Protein AF-A0A843YYH6-F1 (afdb_monomer_lite)

InterPro domains:
  IPR007695 DNA mismatch repair protein MutS-like, N-terminal [PF01624] (1-72)
  IPR016151 DNA mismatch repair protein MutS, N-terminal [G3DSA:3.40.1170.10] (1-74)
  IPR016151 DNA mismatch repair protein MutS, N-terminal [SSF55271] (1-68)

Sequence (78 aa):
LDITLTARGSSNGHPIRMAGIPFHAAEQYLAKLVKLGESVAICEQIGDPAATKGPVERKVVRVVTPGTLTDAALLSDK

Structure (mmCIF, N/CA/C/O backbone):
data_AF-A0A843YYH6-F1
#
_entry.id   AF-A0A843YYH6-F1
#
loop_
_atom_site.group_PDB
_atom_site.id
_atom_site.type_symbol
_atom_site.label_atom_id
_atom_site.label_alt_id
_atom_site.label_comp_id
_atom_site.label_asym_id
_atom_site.label_entity_id
_atom_site.label_seq_id
_atom_site.pdbx_PDB_ins_code
_atom_site.Cartn_x
_atom_site.Cartn_y
_atom_site.Cartn_z
_atom_site.occupancy
_atom_site.B_iso_or_equiv
_atom_site.auth_seq_id
_atom_site.auth_comp_id
_atom_site.auth_asym_id
_atom_site.auth_atom_id
_atom_site.pdbx_PDB_model_num
ATOM 1 N N . LEU A 1 1 ? -3.603 -9.901 8.825 1.00 88.25 1 LEU A N 1
ATOM 2 C CA . LEU A 1 1 ? -4.256 -9.859 7.493 1.00 88.25 1 LEU A CA 1
ATOM 3 C C . LEU A 1 1 ? -4.644 -11.232 6.961 1.00 88.25 1 LEU A C 1
ATOM 5 O O . LEU A 1 1 ? -5.468 -11.260 6.058 1.00 88.25 1 LEU A O 1
ATOM 9 N N . ASP A 1 2 ? -4.086 -12.314 7.520 1.00 92.75 2 ASP A N 1
ATOM 10 C CA . ASP A 1 2 ? -4.361 -13.692 7.093 1.00 92.75 2 ASP A CA 1
ATOM 11 C C . ASP A 1 2 ? -4.141 -13.897 5.586 1.00 92.75 2 ASP A C 1
ATOM 13 O O . ASP A 1 2 ? -5.018 -14.300 4.831 1.00 92.75 2 ASP A O 1
ATOM 17 N N . ILE A 1 3 ? -2.951 -13.496 5.136 1.00 95.81 3 ILE A N 1
ATOM 18 C CA . ILE A 1 3 ? -2.502 -13.621 3.750 1.00 95.81 3 ILE A CA 1
ATOM 19 C C . ILE A 1 3 ? -1.235 -14.467 3.717 1.00 95.81 3 ILE A C 1
ATOM 21 O O . ILE A 1 3 ? -0.448 -14.464 4.667 1.00 95.81 3 ILE A O 1
ATOM 25 N N . THR A 1 4 ? -1.031 -15.179 2.614 1.00 96.94 4 THR A N 1
ATOM 26 C CA . THR A 1 4 ? 0.099 -16.092 2.449 1.00 96.94 4 THR A CA 1
ATOM 27 C C . THR A 1 4 ? 1.435 -15.354 2.520 1.00 96.94 4 THR A C 1
ATOM 29 O O . THR A 1 4 ? 1.680 -14.399 1.781 1.00 96.94 4 THR A O 1
ATOM 32 N N . LEU A 1 5 ? 2.328 -15.841 3.383 1.00 96.94 5 LEU A N 1
ATOM 33 C CA . LEU A 1 5 ? 3.723 -15.421 3.412 1.00 96.94 5 LEU A CA 1
ATOM 34 C C . LEU A 1 5 ? 4.501 -16.143 2.307 1.00 96.94 5 LEU A C 1
ATOM 36 O O . LEU A 1 5 ? 4.509 -17.369 2.240 1.00 96.94 5 LEU A O 1
ATOM 40 N N . THR A 1 6 ? 5.181 -15.376 1.463 1.00 96.19 6 THR A N 1
ATOM 41 C CA . THR A 1 6 ? 5.993 -15.875 0.346 1.00 96.19 6 THR A CA 1
ATOM 42 C C . THR A 1 6 ? 7.388 -15.247 0.382 1.00 96.19 6 THR A C 1
ATOM 44 O O . THR A 1 6 ? 7.739 -14.536 1.329 1.00 96.19 6 THR A O 1
ATOM 47 N N . ALA A 1 7 ? 8.211 -15.509 -0.633 1.00 95.88 7 ALA A N 1
ATOM 48 C CA . ALA A 1 7 ? 9.509 -14.867 -0.787 1.00 95.88 7 ALA A CA 1
ATOM 49 C C . ALA A 1 7 ? 9.772 -14.492 -2.251 1.00 95.88 7 ALA A C 1
ATOM 51 O O . ALA A 1 7 ? 9.322 -15.186 -3.163 1.00 95.88 7 ALA A O 1
ATOM 52 N N . ARG A 1 8 ? 10.525 -13.408 -2.478 1.00 93.31 8 ARG A N 1
ATOM 53 C CA . ARG A 1 8 ? 10.955 -12.968 -3.814 1.00 93.31 8 ARG A CA 1
ATOM 54 C C . ARG A 1 8 ? 12.464 -12.757 -3.858 1.00 93.31 8 ARG A C 1
ATOM 56 O O . ARG A 1 8 ? 12.959 -11.734 -3.400 1.00 93.31 8 ARG A O 1
ATOM 63 N N . GLY A 1 9 ? 13.177 -13.688 -4.488 1.00 92.81 9 GLY A N 1
ATOM 64 C CA . GLY A 1 9 ? 14.630 -13.603 -4.651 1.00 92.81 9 GLY A CA 1
ATOM 65 C C . GLY A 1 9 ? 15.388 -13.590 -3.320 1.00 92.81 9 GLY A C 1
ATOM 66 O O . GLY A 1 9 ? 14.844 -13.926 -2.265 1.00 92.81 9 GLY A O 1
ATOM 67 N N . SER A 1 10 ? 16.657 -13.193 -3.381 1.00 93.12 10 SER A N 1
ATOM 68 C CA . SER A 1 10 ? 17.545 -13.100 -2.222 1.00 93.12 10 SER A CA 1
ATOM 69 C C . SER A 1 10 ? 18.340 -11.800 -2.238 1.00 93.12 10 SER A C 1
ATOM 71 O O . SER A 1 10 ? 18.807 -11.379 -3.294 1.00 93.12 10 SER A O 1
ATOM 73 N N . SER A 1 11 ? 18.548 -11.209 -1.066 1.00 91.31 11 SER A N 1
ATOM 74 C CA . SER A 1 11 ? 19.460 -10.087 -0.845 1.00 91.31 11 SER A CA 1
ATOM 75 C C . SER A 1 11 ? 20.519 -10.516 0.165 1.00 91.31 11 SER A C 1
ATOM 77 O O . SER A 1 11 ? 20.175 -11.054 1.216 1.00 91.31 11 SER A O 1
ATOM 79 N N . ASN A 1 12 ? 21.802 -10.340 -0.169 1.00 92.06 12 ASN A N 1
ATOM 80 C CA . ASN A 1 12 ? 22.939 -10.782 0.653 1.00 92.06 12 ASN A CA 1
ATOM 81 C C . ASN A 1 12 ? 22.830 -12.249 1.120 1.00 92.06 12 ASN A C 1
ATOM 83 O O . ASN A 1 12 ? 23.103 -12.567 2.272 1.00 92.06 12 ASN A O 1
ATOM 87 N N . GLY A 1 13 ? 22.371 -13.143 0.237 1.00 91.94 13 GLY A N 1
ATOM 88 C CA . GLY A 1 13 ? 22.200 -14.571 0.538 1.00 91.94 13 GLY A CA 1
ATOM 89 C C . GLY A 1 13 ? 20.942 -14.930 1.342 1.00 91.94 13 GLY A C 1
ATOM 90 O O . GLY A 1 13 ? 20.658 -16.112 1.512 1.00 91.94 13 GLY A O 1
ATOM 91 N N . HIS A 1 14 ? 20.146 -13.950 1.784 1.00 93.94 14 HIS A N 1
ATOM 92 C CA . HIS A 1 14 ? 18.913 -14.187 2.537 1.00 93.94 14 HIS A CA 1
ATOM 93 C C . HIS A 1 14 ? 17.657 -13.963 1.681 1.00 93.94 14 HIS A C 1
ATOM 95 O O . HIS A 1 14 ? 17.594 -12.979 0.939 1.00 93.94 14 HIS A O 1
ATOM 101 N N . PRO A 1 15 ? 16.631 -14.830 1.778 1.00 93.75 15 PRO A N 1
ATOM 102 C CA . PRO A 1 15 ? 15.389 -14.663 1.030 1.00 93.75 15 PRO A CA 1
ATOM 103 C C . PRO A 1 15 ? 14.603 -13.439 1.514 1.00 93.75 15 PRO A C 1
ATOM 105 O O . PRO A 1 15 ? 14.425 -13.232 2.717 1.00 93.75 15 PRO A O 1
ATOM 108 N N . ILE A 1 16 ? 14.080 -12.647 0.576 1.00 96.88 16 ILE A N 1
ATOM 109 C CA . ILE A 1 16 ? 13.262 -11.472 0.901 1.00 96.88 16 ILE A CA 1
ATOM 110 C C . ILE A 1 16 ? 11.822 -11.935 1.121 1.00 96.88 16 ILE A C 1
ATOM 112 O O . ILE A 1 16 ? 11.128 -12.288 0.165 1.00 96.88 16 ILE A O 1
ATOM 116 N N . ARG A 1 17 ? 11.374 -11.944 2.381 1.00 96.06 17 ARG A N 1
ATOM 117 C CA . ARG A 1 17 ? 9.988 -12.271 2.750 1.00 96.06 17 ARG A CA 1
ATOM 118 C C . ARG A 1 17 ? 9.027 -11.237 2.167 1.00 96.06 17 ARG A C 1
ATOM 120 O O . ARG A 1 17 ? 9.269 -10.039 2.272 1.00 96.06 17 ARG A O 1
ATOM 127 N N . MET A 1 18 ? 7.938 -11.707 1.573 1.00 97.44 18 MET A N 1
ATOM 128 C CA . MET A 1 18 ? 6.982 -10.871 0.856 1.00 97.44 18 MET A CA 1
ATOM 129 C C . MET A 1 18 ? 5.554 -11.363 1.084 1.00 97.44 18 MET A C 1
ATOM 131 O O . MET A 1 18 ? 5.281 -12.563 1.090 1.00 97.44 18 MET A O 1
ATOM 135 N N . ALA A 1 19 ? 4.636 -10.418 1.227 1.00 97.50 19 ALA A N 1
ATOM 136 C CA . ALA A 1 19 ? 3.201 -10.637 1.158 1.00 97.50 19 ALA A CA 1
ATOM 137 C C . ALA A 1 19 ? 2.582 -9.472 0.375 1.00 97.50 19 ALA A C 1
ATOM 139 O O . ALA A 1 19 ? 3.192 -8.407 0.259 1.00 97.50 19 ALA A O 1
ATOM 140 N N . GLY A 1 20 ? 1.392 -9.670 -0.182 1.00 96.56 20 GLY A N 1
ATOM 141 C CA . GLY A 1 20 ? 0.728 -8.650 -0.982 1.00 96.56 20 GLY A CA 1
ATOM 142 C C . GLY A 1 20 ? -0.757 -8.927 -1.14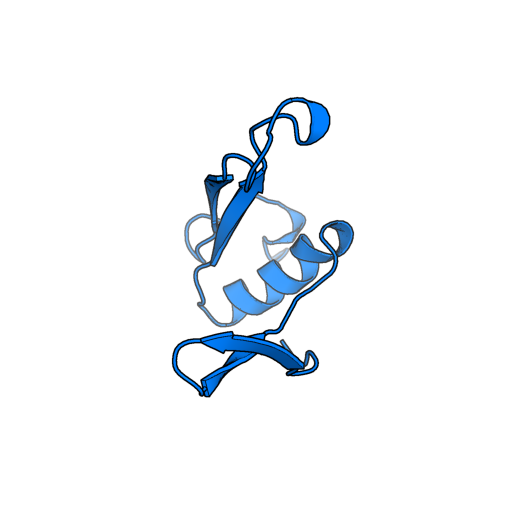5 1.00 96.56 20 GLY A C 1
ATOM 143 O O . GLY A 1 20 ? -1.232 -10.027 -0.866 1.00 96.56 20 GLY A O 1
ATOM 144 N N . ILE A 1 21 ? -1.473 -7.903 -1.593 1.00 96.06 21 ILE A N 1
ATOM 145 C CA . ILE A 1 21 ? -2.902 -7.943 -1.893 1.00 96.06 21 ILE A CA 1
ATOM 146 C C . ILE A 1 21 ? -3.140 -7.296 -3.265 1.00 96.06 21 ILE A C 1
ATOM 148 O O . ILE A 1 21 ? -2.359 -6.427 -3.663 1.00 96.06 21 ILE A O 1
ATOM 152 N N . PRO A 1 22 ? -4.197 -7.679 -3.998 1.00 96.31 22 PRO A N 1
ATOM 153 C CA . PRO A 1 22 ? -4.591 -6.980 -5.217 1.00 96.31 22 PRO A CA 1
ATOM 154 C C . PRO A 1 22 ? -5.011 -5.532 -4.924 1.00 96.31 22 PRO A C 1
ATOM 156 O O . PRO A 1 22 ? -5.719 -5.284 -3.946 1.00 96.31 22 PRO A O 1
ATOM 159 N N . PHE A 1 23 ? -4.630 -4.583 -5.786 1.00 93.69 23 PHE A N 1
ATOM 160 C CA . PHE A 1 23 ? -4.879 -3.148 -5.563 1.00 93.69 23 PHE A CA 1
ATOM 161 C C . PHE A 1 23 ? -6.372 -2.823 -5.386 1.00 93.69 23 PHE A C 1
ATOM 163 O O . PHE A 1 23 ? -6.745 -2.059 -4.504 1.00 93.69 23 PHE A O 1
ATOM 170 N N . HIS A 1 24 ? -7.243 -3.470 -6.163 1.00 92.81 24 HIS A N 1
ATOM 171 C CA . HIS A 1 24 ? -8.692 -3.263 -6.106 1.00 92.81 24 HIS A CA 1
ATOM 172 C C . HIS A 1 24 ? -9.332 -3.772 -4.803 1.00 92.81 24 HIS A C 1
ATOM 174 O O . HIS A 1 24 ? -10.470 -3.431 -4.508 1.00 92.81 24 HIS A O 1
ATOM 180 N N . ALA A 1 25 ? -8.632 -4.608 -4.028 1.00 92.31 25 ALA A N 1
ATOM 181 C CA . ALA A 1 25 ? -9.092 -5.093 -2.728 1.00 92.31 25 ALA A CA 1
ATOM 182 C C . ALA A 1 25 ? -8.479 -4.304 -1.556 1.00 92.31 25 ALA A C 1
ATOM 184 O O . ALA A 1 25 ? -8.782 -4.602 -0.400 1.00 92.31 25 ALA A O 1
ATOM 185 N N . ALA A 1 26 ? -7.614 -3.317 -1.827 1.00 92.19 26 ALA A N 1
ATOM 186 C CA . ALA A 1 26 ? -6.805 -2.645 -0.812 1.00 92.19 26 ALA A CA 1
ATOM 187 C C . ALA A 1 26 ? -7.636 -2.048 0.328 1.00 92.19 26 ALA A C 1
ATOM 189 O O . ALA A 1 26 ? -7.277 -2.198 1.493 1.00 92.19 26 ALA A O 1
ATOM 190 N N . GLU A 1 27 ? -8.775 -1.442 0.00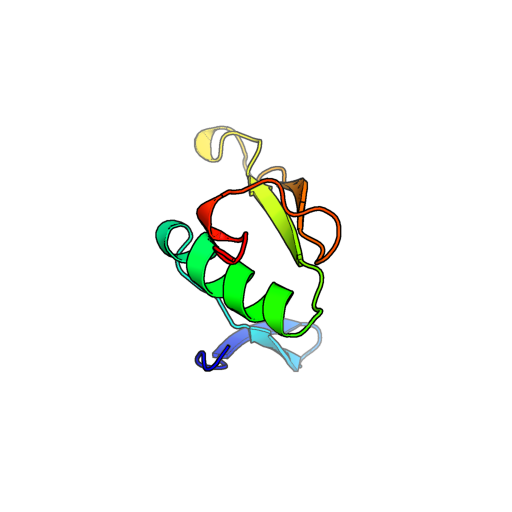7 1.00 89.06 27 GLU A N 1
ATOM 191 C CA . GLU A 1 27 ? -9.647 -0.768 0.969 1.00 89.06 27 GLU A CA 1
ATOM 192 C C . GLU A 1 27 ? -10.117 -1.689 2.107 1.00 89.06 27 GLU A C 1
ATOM 194 O O . GLU A 1 27 ? -10.018 -1.335 3.283 1.00 89.06 27 GLU A O 1
ATOM 199 N N . GLN A 1 28 ? -10.509 -2.926 1.790 1.00 90.38 28 GLN A N 1
ATOM 200 C CA . GLN A 1 28 ? -10.948 -3.900 2.795 1.00 90.38 28 GLN A CA 1
ATOM 201 C C . GLN A 1 28 ? -9.819 -4.304 3.754 1.00 90.38 28 GLN A C 1
ATOM 203 O O . GLN A 1 28 ? -10.052 -4.532 4.944 1.00 90.38 28 GLN A O 1
ATOM 208 N N . TYR A 1 29 ? -8.586 -4.414 3.256 1.00 93.06 29 TYR A N 1
ATOM 209 C CA . TYR A 1 29 ? -7.431 -4.752 4.088 1.00 93.06 29 TYR A CA 1
ATOM 210 C C . TYR A 1 29 ? -6.948 -3.554 4.907 1.00 93.06 29 TYR A C 1
ATOM 212 O O . TYR A 1 29 ? -6.572 -3.735 6.066 1.00 93.06 29 TYR A O 1
ATOM 220 N N . LEU A 1 30 ? -7.018 -2.343 4.349 1.00 91.00 30 LEU A N 1
ATOM 221 C CA . LEU A 1 30 ? -6.749 -1.106 5.078 1.00 91.00 30 LEU A CA 1
ATOM 222 C C . LEU A 1 30 ? -7.712 -0.958 6.260 1.00 91.00 30 LEU A C 1
ATOM 224 O O . LEU A 1 30 ? -7.253 -0.722 7.373 1.00 91.00 30 LEU A O 1
ATOM 228 N N . ALA A 1 31 ? -9.009 -1.221 6.066 1.00 88.81 31 ALA A N 1
ATOM 229 C CA . ALA A 1 31 ? -9.993 -1.224 7.151 1.00 88.81 31 ALA A CA 1
ATOM 230 C C . ALA A 1 31 ? -9.605 -2.169 8.297 1.00 88.81 31 ALA A C 1
ATOM 232 O O . ALA A 1 31 ? -9.708 -1.813 9.470 1.00 88.81 31 ALA A O 1
ATOM 233 N N . LYS A 1 32 ? -9.132 -3.379 7.969 1.00 90.69 32 LYS A N 1
ATOM 234 C CA . LYS A 1 32 ? -8.677 -4.356 8.970 1.00 90.69 32 LYS A CA 1
ATOM 235 C C . LYS A 1 32 ? -7.446 -3.859 9.731 1.00 90.69 32 LYS A C 1
ATOM 237 O O . LYS A 1 32 ? -7.413 -3.995 10.946 1.00 90.69 32 LYS A O 1
ATOM 242 N N . LEU A 1 33 ? -6.454 -3.297 9.039 1.00 91.88 33 LEU A N 1
ATOM 243 C CA . LEU A 1 33 ? -5.224 -2.781 9.662 1.00 91.88 33 LEU A CA 1
ATOM 244 C C . LEU A 1 33 ? -5.510 -1.603 10.589 1.00 91.88 33 LEU A C 1
ATOM 246 O O . LEU A 1 33 ? -5.073 -1.586 11.733 1.00 91.88 33 LEU A O 1
ATOM 250 N N . VAL A 1 34 ? -6.324 -0.668 10.123 1.00 89.81 34 VAL A N 1
ATOM 251 C CA . VAL A 1 34 ? -6.722 0.509 10.890 1.00 89.81 34 VAL A CA 1
ATOM 252 C C . VAL A 1 34 ? -7.496 0.124 12.151 1.00 89.81 34 VAL A C 1
ATOM 254 O O . VAL A 1 34 ? -7.233 0.673 13.217 1.00 89.81 34 VAL A O 1
ATOM 257 N N . LYS A 1 35 ? -8.401 -0.864 12.069 1.00 87.56 35 LYS A N 1
ATOM 258 C CA . LYS A 1 35 ? -9.101 -1.419 13.244 1.00 87.56 35 LYS A CA 1
ATOM 259 C C . LYS A 1 35 ? -8.153 -2.060 14.261 1.00 87.56 35 LYS A C 1
ATOM 261 O O . LYS A 1 35 ? -8.483 -2.108 15.439 1.00 87.56 35 LYS A O 1
ATOM 266 N N . LEU A 1 36 ? -6.991 -2.539 13.817 1.00 91.31 36 LEU A N 1
ATOM 267 C CA . LEU A 1 36 ? -5.925 -3.044 14.688 1.00 91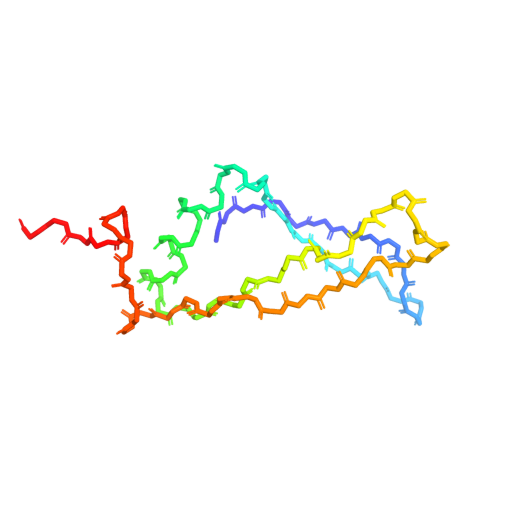.31 36 LEU A CA 1
ATOM 268 C C . LEU A 1 36 ? -5.029 -1.922 15.245 1.00 91.31 36 LEU A C 1
ATOM 270 O O . LEU A 1 36 ? -4.109 -2.210 16.001 1.00 91.31 36 LEU A O 1
ATOM 274 N N . GLY A 1 37 ? -5.293 -0.659 14.899 1.00 91.06 37 GLY A N 1
ATOM 275 C CA . GLY A 1 37 ? -4.489 0.493 15.306 1.00 91.06 37 GLY A CA 1
ATOM 276 C C . GLY A 1 37 ? -3.256 0.737 14.432 1.00 91.06 37 GLY A C 1
ATOM 277 O O . GLY A 1 37 ? -2.466 1.629 14.732 1.00 91.06 37 GLY A O 1
ATOM 278 N N . GLU A 1 38 ? -3.090 -0.016 13.343 1.00 94.50 38 GLU A N 1
ATOM 279 C CA . GLU A 1 38 ? -1.917 0.076 12.476 1.00 94.50 38 GLU A CA 1
ATOM 280 C C . GLU A 1 38 ? -2.055 1.223 11.471 1.00 94.50 38 GLU A C 1
ATOM 282 O O . GLU A 1 38 ? -3.087 1.389 10.814 1.00 94.50 38 GLU A O 1
ATOM 287 N N . SER 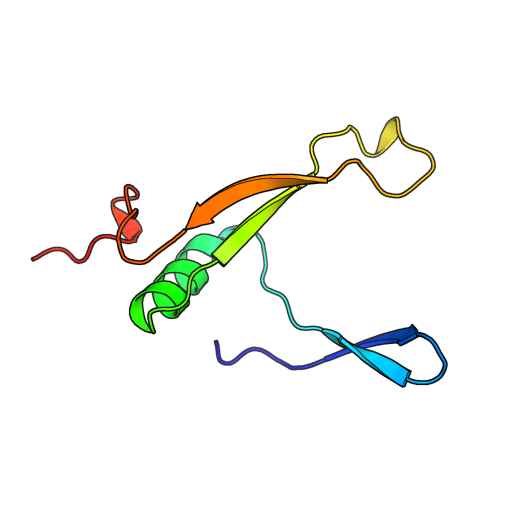A 1 39 ? -0.984 2.003 11.317 1.00 93.75 39 SER A N 1
ATOM 288 C CA . SER A 1 39 ? -0.896 3.056 10.299 1.00 93.75 39 SER A CA 1
ATOM 289 C C . SER A 1 39 ? -0.236 2.525 9.029 1.00 93.75 39 SER A C 1
ATOM 291 O O . SER A 1 39 ? 0.759 1.805 9.090 1.00 93.75 39 SER A O 1
ATOM 293 N N . VAL A 1 40 ? -0.764 2.897 7.862 1.00 94.44 40 VAL A N 1
ATOM 294 C CA . VAL A 1 40 ? -0.330 2.359 6.565 1.00 94.44 40 VAL A CA 1
ATOM 295 C C . VAL A 1 40 ? 0.021 3.489 5.605 1.00 94.44 40 VAL A C 1
ATOM 297 O O . VAL A 1 40 ? -0.809 4.345 5.306 1.00 94.44 40 VAL A O 1
ATOM 300 N N . ALA A 1 41 ? 1.245 3.473 5.077 1.00 95.88 41 ALA A N 1
ATOM 301 C CA . ALA A 1 41 ? 1.663 4.360 3.994 1.00 95.88 41 ALA A CA 1
ATOM 302 C C . ALA A 1 41 ? 1.352 3.720 2.632 1.00 95.88 41 ALA A C 1
ATOM 304 O O . ALA A 1 41 ? 1.776 2.598 2.355 1.00 95.88 41 ALA A O 1
ATOM 305 N N . ILE A 1 42 ? 0.635 4.444 1.775 1.00 95.00 42 ILE A N 1
ATOM 306 C CA . ILE A 1 42 ? 0.287 4.015 0.419 1.00 95.00 42 ILE A CA 1
ATOM 307 C C . ILE A 1 42 ? 1.268 4.651 -0.557 1.00 95.00 42 ILE A C 1
ATOM 309 O O . ILE A 1 42 ? 1.362 5.878 -0.649 1.00 95.00 42 ILE A O 1
ATOM 313 N N . CYS A 1 43 ? 2.001 3.800 -1.269 1.00 97.06 43 CYS A N 1
ATOM 314 C CA . CYS A 1 43 ? 3.011 4.191 -2.239 1.00 97.06 43 CYS A CA 1
ATOM 315 C C . CYS A 1 43 ? 2.572 3.768 -3.642 1.00 97.06 43 CYS A C 1
ATOM 317 O O . CYS A 1 43 ? 2.404 2.576 -3.892 1.00 97.06 43 CYS A O 1
ATOM 319 N N . GLU A 1 44 ? 2.413 4.737 -4.540 1.00 96.25 44 GLU A N 1
ATOM 320 C CA . GLU A 1 44 ? 1.916 4.526 -5.904 1.00 96.25 44 GLU A CA 1
ATOM 321 C C . GLU A 1 44 ? 3.008 4.769 -6.946 1.00 96.25 44 GLU A C 1
ATOM 323 O O . GLU A 1 44 ? 3.999 5.463 -6.691 1.00 96.25 44 GLU A O 1
ATOM 328 N N . GLN A 1 45 ? 2.823 4.196 -8.135 1.00 95.56 45 GLN A N 1
ATOM 329 C CA . GLN A 1 45 ? 3.652 4.487 -9.305 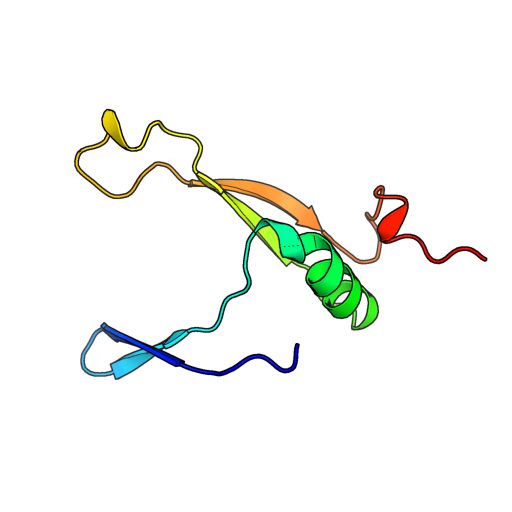1.00 95.56 45 GLN A CA 1
ATOM 330 C C . GLN A 1 45 ? 3.194 5.807 -9.933 1.00 95.56 45 GLN A C 1
ATOM 332 O O . GLN A 1 45 ? 2.045 5.927 -10.342 1.00 95.56 45 GLN A O 1
ATOM 337 N N . ILE A 1 46 ? 4.088 6.795 -9.995 1.00 93.56 46 ILE A N 1
ATOM 338 C CA . ILE A 1 46 ? 3.769 8.144 -10.498 1.00 93.56 46 ILE A CA 1
ATOM 339 C C . ILE A 1 46 ? 4.211 8.323 -11.953 1.00 93.56 46 ILE A C 1
ATOM 341 O O . ILE A 1 46 ? 3.572 9.044 -12.714 1.00 93.56 46 ILE A O 1
ATOM 345 N N . GLY A 1 47 ? 5.315 7.682 -12.338 1.00 87.44 47 GLY A N 1
ATOM 346 C CA . GLY A 1 47 ? 5.852 7.758 -13.695 1.00 87.44 47 GLY A CA 1
ATOM 347 C C . GLY A 1 47 ? 5.186 6.781 -14.665 1.00 87.44 47 GLY A C 1
ATOM 348 O O . GLY A 1 47 ? 4.602 5.779 -14.255 1.00 87.44 47 GLY A O 1
ATOM 349 N N . ASP A 1 48 ? 5.346 7.041 -15.962 1.00 89.75 48 ASP A N 1
ATOM 350 C CA . ASP A 1 48 ? 4.953 6.109 -17.020 1.00 89.75 48 ASP A CA 1
ATOM 351 C C . ASP A 1 48 ? 5.945 4.925 -17.091 1.00 89.75 48 ASP A C 1
ATOM 353 O O . ASP A 1 48 ? 7.148 5.136 -17.328 1.00 89.75 48 ASP A O 1
ATOM 357 N N . PRO A 1 49 ? 5.480 3.671 -16.909 1.00 87.06 49 PRO A N 1
ATOM 358 C CA . PRO A 1 49 ? 6.314 2.485 -17.069 1.00 87.06 49 PRO A CA 1
ATOM 359 C C . PRO A 1 49 ? 6.931 2.350 -18.463 1.00 87.06 49 PRO A C 1
ATOM 361 O O . PRO A 1 49 ? 8.045 1.845 -18.574 1.00 87.06 49 PRO A O 1
ATOM 364 N N . ALA A 1 50 ? 6.244 2.804 -19.516 1.00 88.56 50 ALA A N 1
ATOM 365 C CA . ALA A 1 50 ? 6.725 2.690 -20.891 1.00 88.56 50 ALA A CA 1
ATOM 366 C C . ALA A 1 50 ? 7.887 3.652 -21.183 1.00 88.56 50 ALA A C 1
ATOM 368 O O . ALA A 1 50 ? 8.775 3.339 -21.976 1.00 88.56 50 ALA A O 1
ATOM 369 N N . ALA A 1 51 ? 7.912 4.802 -20.507 1.00 84.56 51 ALA A N 1
ATOM 370 C CA . ALA A 1 51 ? 8.953 5.813 -20.665 1.00 84.56 51 ALA A CA 1
ATOM 371 C C . ALA A 1 51 ? 10.199 5.559 -19.793 1.00 84.56 51 ALA A C 1
ATOM 373 O O . ALA A 1 51 ? 11.216 6.237 -19.959 1.00 84.56 51 ALA A O 1
ATOM 374 N N . THR A 1 52 ? 10.155 4.592 -18.867 1.00 85.81 52 THR A N 1
ATOM 375 C CA . THR A 1 52 ? 11.202 4.400 -17.852 1.00 85.81 52 THR A CA 1
ATOM 376 C C . THR A 1 52 ? 12.002 3.115 -18.088 1.00 85.81 52 THR A C 1
ATOM 378 O O . THR A 1 52 ? 11.473 2.014 -18.007 1.00 85.81 52 THR A O 1
ATOM 381 N N . LYS A 1 53 ? 13.323 3.230 -18.308 1.00 81.81 53 LYS A N 1
ATOM 382 C CA . LYS A 1 53 ? 14.228 2.068 -18.495 1.00 81.81 53 LYS A CA 1
ATOM 383 C C . LYS A 1 53 ? 14.510 1.253 -17.218 1.00 81.81 53 LYS A C 1
ATOM 385 O O . LYS A 1 53 ? 15.087 0.174 -17.308 1.00 81.81 53 LYS A O 1
ATOM 390 N N . GLY A 1 54 ? 14.154 1.762 -16.039 1.00 89.94 54 GLY A N 1
ATOM 391 C CA . GLY A 1 54 ? 14.407 1.138 -14.735 1.00 89.94 54 GLY A CA 1
ATOM 392 C C . GLY A 1 54 ? 13.155 1.089 -13.852 1.00 89.94 54 GLY A C 1
ATOM 393 O O . GLY A 1 54 ? 12.040 1.225 -14.354 1.00 89.94 54 GLY A O 1
ATOM 394 N N . PRO A 1 55 ? 13.303 0.899 -12.527 1.00 90.00 55 PRO A N 1
ATOM 395 C CA . PRO A 1 55 ? 12.179 1.018 -11.609 1.00 90.00 55 PRO A CA 1
ATOM 396 C C . PRO A 1 55 ? 11.484 2.373 -11.773 1.00 90.00 55 PRO A C 1
ATOM 398 O O . PRO A 1 55 ? 12.118 3.418 -11.662 1.00 90.00 55 PRO A O 1
ATOM 401 N N . VAL A 1 56 ? 10.176 2.330 -12.016 1.00 94.94 56 VAL A N 1
ATOM 402 C CA . VAL A 1 56 ? 9.330 3.526 -12.119 1.00 94.94 56 VAL A CA 1
ATOM 403 C C . VAL A 1 56 ? 9.396 4.344 -10.828 1.00 94.94 56 VAL A C 1
ATOM 405 O O . VAL A 1 56 ? 9.501 3.770 -9.736 1.00 94.94 56 VAL A O 1
ATOM 408 N N . GLU A 1 57 ? 9.303 5.670 -10.963 1.00 93.88 57 GLU A N 1
ATOM 409 C CA . GLU A 1 57 ? 9.185 6.596 -9.836 1.00 93.88 57 GLU A CA 1
ATOM 410 C C . GLU A 1 57 ? 7.986 6.220 -8.956 1.00 93.88 57 GLU A C 1
ATOM 412 O O . GLU A 1 57 ? 6.868 6.019 -9.442 1.00 93.88 57 GLU A O 1
ATOM 417 N N . ARG A 1 58 ? 8.231 6.127 -7.646 1.00 96.31 58 ARG A N 1
ATOM 418 C CA . ARG A 1 58 ? 7.225 5.787 -6.641 1.00 96.31 58 ARG A CA 1
ATOM 419 C C . ARG A 1 58 ? 7.203 6.833 -5.540 1.00 96.31 58 ARG A C 1
ATOM 421 O O . ARG A 1 58 ? 8.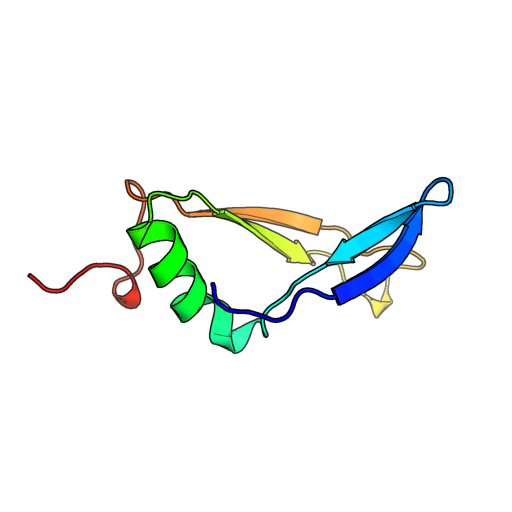265 7.227 -5.058 1.00 96.31 58 ARG A O 1
ATOM 428 N N . LYS A 1 59 ? 6.008 7.260 -5.131 1.00 96.94 59 LYS A N 1
ATOM 429 C CA . LYS A 1 59 ? 5.820 8.236 -4.048 1.00 96.94 59 LYS A CA 1
ATOM 430 C C . LYS A 1 59 ? 4.757 7.770 -3.072 1.00 96.94 59 LYS A C 1
ATOM 432 O O . LYS A 1 59 ? 3.758 7.178 -3.471 1.00 96.94 59 LYS A O 1
ATOM 437 N N . VAL A 1 60 ? 4.965 8.095 -1.797 1.00 96.31 60 VAL A N 1
ATOM 438 C CA . VAL A 1 60 ? 3.916 7.983 -0.783 1.00 96.31 60 VAL A CA 1
ATOM 439 C C . VAL A 1 60 ? 2.898 9.084 -1.051 1.00 96.31 60 VAL A C 1
ATOM 441 O O . VAL A 1 60 ? 3.224 10.263 -0.943 1.00 96.31 60 VAL A O 1
ATOM 444 N N . VAL A 1 61 ? 1.686 8.695 -1.432 1.00 95.19 61 VAL A N 1
ATOM 445 C CA . VAL A 1 61 ? 0.609 9.632 -1.794 1.00 95.19 61 VAL A CA 1
ATOM 446 C C . VAL A 1 61 ? -0.383 9.840 -0.658 1.00 95.19 61 VAL A C 1
ATOM 448 O O . VAL A 1 61 ? -1.050 10.869 -0.597 1.00 95.19 61 VAL A O 1
ATOM 451 N N . ARG A 1 62 ? -0.488 8.869 0.256 1.00 91.81 62 ARG A N 1
ATOM 452 C CA . ARG A 1 62 ? -1.421 8.905 1.383 1.00 91.81 62 ARG A CA 1
ATOM 453 C C . ARG A 1 62 ? -0.872 8.103 2.554 1.00 91.81 62 ARG A C 1
ATOM 455 O O . ARG A 1 62 ? -0.313 7.027 2.361 1.00 91.81 62 ARG A O 1
ATOM 462 N N . VAL A 1 63 ? -1.084 8.603 3.767 1.00 92.44 63 VAL A N 1
ATOM 463 C CA . VAL A 1 63 ? -0.860 7.849 5.005 1.00 92.44 63 VAL A CA 1
ATOM 464 C C . VAL A 1 63 ? -2.206 7.686 5.696 1.00 92.44 63 VAL A C 1
ATOM 466 O O . VAL A 1 63 ? -2.868 8.666 6.027 1.00 92.44 63 VAL A O 1
ATOM 469 N N . VAL A 1 64 ? -2.626 6.438 5.864 1.00 90.50 64 VAL A N 1
ATOM 470 C CA . VAL A 1 64 ? -3.876 6.073 6.527 1.00 90.50 64 VAL A CA 1
ATOM 471 C C . VAL A 1 64 ? -3.552 5.767 7.980 1.00 90.50 64 VAL A C 1
ATOM 473 O O . VAL A 1 64 ? -2.797 4.839 8.261 1.00 90.50 64 VAL A O 1
ATOM 476 N N . THR A 1 65 ? -4.104 6.552 8.899 1.00 90.75 65 THR A N 1
ATOM 477 C CA . THR A 1 65 ? -3.958 6.343 10.345 1.00 90.75 65 THR A CA 1
ATOM 478 C C . THR A 1 65 ? -5.344 6.237 10.983 1.00 90.75 65 THR A C 1
ATOM 480 O O . THR A 1 65 ? -6.297 6.787 10.421 1.00 90.75 65 THR A O 1
ATOM 483 N N . PRO A 1 66 ? -5.489 5.599 12.161 1.00 85.00 66 PRO A N 1
ATOM 484 C CA . PRO A 1 66 ? -6.776 5.516 12.857 1.00 85.00 66 PRO A CA 1
ATOM 485 C C . PRO A 1 66 ? -7.456 6.869 13.107 1.00 85.00 66 PRO A C 1
ATOM 487 O O . PRO A 1 66 ? -8.680 6.944 13.113 1.00 85.00 66 PRO A O 1
ATOM 490 N N . GLY A 1 67 ? -6.678 7.943 13.284 1.00 83.00 67 GLY A N 1
ATOM 491 C CA . GLY A 1 67 ? -7.191 9.289 13.555 1.00 83.00 67 GLY A CA 1
ATOM 492 C C . GLY A 1 67 ? -7.430 10.164 12.320 1.00 83.00 67 GLY A C 1
ATOM 493 O O . GLY A 1 67 ? -7.910 11.282 12.469 1.00 83.00 67 GLY A O 1
ATOM 494 N N . THR A 1 68 ? -7.084 9.701 11.114 1.00 75.69 68 THR A N 1
ATOM 495 C CA . THR A 1 68 ? -7.144 10.504 9.874 1.00 75.69 68 THR A CA 1
ATOM 496 C C . THR A 1 68 ? -8.023 9.878 8.791 1.00 75.69 68 THR A C 1
ATOM 498 O O . THR A 1 68 ? -7.869 10.186 7.609 1.00 75.69 68 THR A O 1
ATOM 501 N N . LEU A 1 69 ? -8.934 8.978 9.168 1.00 70.19 69 LEU A N 1
ATOM 502 C CA . LEU A 1 69 ? -9.856 8.333 8.235 1.00 70.19 69 LEU A CA 1
ATOM 503 C C . LEU A 1 69 ? -10.913 9.326 7.758 1.00 70.19 69 LEU A C 1
ATOM 505 O O . LEU A 1 69 ? -11.763 9.765 8.527 1.00 70.19 69 LEU A O 1
ATOM 509 N N . THR A 1 70 ? -10.864 9.654 6.474 1.00 67.25 70 THR A N 1
ATOM 510 C CA . THR A 1 70 ? -11.880 10.469 5.797 1.00 67.25 70 THR A CA 1
ATOM 511 C C . THR A 1 70 ? -12.758 9.649 4.849 1.00 67.25 70 THR A C 1
ATOM 513 O O . THR A 1 70 ? -13.787 10.149 4.406 1.00 67.25 70 THR A O 1
ATOM 516 N N . ASP A 1 71 ? -12.375 8.402 4.544 1.00 66.38 71 ASP A N 1
ATOM 517 C CA . ASP A 1 71 ? -13.137 7.500 3.672 1.00 66.38 71 ASP A CA 1
ATOM 518 C C . ASP A 1 71 ? -14.338 6.907 4.417 1.00 66.38 71 ASP A C 1
ATOM 520 O O . ASP A 1 71 ? -14.180 6.230 5.437 1.00 66.38 71 ASP A O 1
ATOM 524 N N . ALA A 1 72 ? -15.540 7.126 3.878 1.00 61.53 72 ALA A N 1
ATOM 525 C CA . ALA A 1 72 ? -16.799 6.657 4.462 1.00 61.53 72 ALA A CA 1
ATOM 526 C C . ALA A 1 72 ? -16.837 5.129 4.641 1.00 61.53 72 ALA A C 1
ATOM 528 O O . ALA A 1 72 ? -17.393 4.645 5.618 1.00 61.53 72 ALA A O 1
ATOM 529 N N . ALA A 1 73 ? -16.177 4.369 3.760 1.00 61.91 73 ALA A N 1
ATOM 530 C CA . ALA A 1 73 ? -16.082 2.910 3.861 1.00 61.91 73 ALA A CA 1
ATOM 531 C C . ALA A 1 73 ? -15.212 2.419 5.038 1.00 61.91 73 ALA A C 1
ATOM 533 O O . ALA A 1 73 ? -15.278 1.247 5.417 1.00 61.91 73 ALA A O 1
ATOM 534 N N . LEU A 1 74 ? -14.373 3.295 5.604 1.00 61.16 74 LEU A N 1
ATOM 535 C CA . LEU A 1 74 ? -13.496 3.006 6.745 1.00 61.16 74 LEU A CA 1
ATOM 536 C C . LEU A 1 74 ? -14.046 3.557 8.066 1.00 61.16 74 LEU A C 1
ATOM 538 O O . LEU A 1 74 ? -13.589 3.147 9.135 1.00 61.16 74 LEU A O 1
ATOM 542 N N . LEU A 1 75 ? -15.017 4.468 7.998 1.00 62.03 75 LEU A N 1
ATOM 543 C CA . LEU A 1 75 ? -15.759 4.973 9.144 1.00 62.03 75 LEU A CA 1
ATOM 544 C C . LEU A 1 75 ? -16.786 3.915 9.559 1.00 62.03 75 LEU A C 1
ATOM 546 O O . LEU A 1 75 ? -17.587 3.447 8.758 1.00 62.03 75 LEU A O 1
ATOM 550 N N . SER A 1 76 ? -16.745 3.493 10.820 1.00 57.31 76 SER A N 1
ATOM 551 C CA . SER A 1 76 ? -17.816 2.674 11.380 1.00 57.31 76 SER A CA 1
ATOM 552 C C . SER A 1 76 ? -19.093 3.511 11.425 1.00 57.31 76 SER A C 1
ATOM 554 O O . SER A 1 76 ? -19.114 4.517 12.140 1.00 57.31 76 SER A O 1
ATOM 556 N N . ASP A 1 77 ? -20.134 3.095 10.698 1.00 54.78 77 ASP A N 1
ATOM 557 C CA . ASP A 1 77 ? -21.493 3.571 10.957 1.00 54.78 77 ASP A CA 1
ATOM 558 C C . ASP A 1 77 ? -21.794 3.325 12.438 1.00 54.78 77 ASP A C 1
ATOM 560 O O . ASP A 1 77 ? -21.573 2.229 12.963 1.00 54.78 77 ASP A O 1
ATOM 564 N N . LYS A 1 78 ? -22.171 4.401 13.121 1.00 42.94 78 LYS A N 1
ATOM 565 C CA . LYS A 1 78 ? -22.534 4.393 14.536 1.00 42.94 78 LYS A CA 1
ATOM 566 C C . LYS A 1 78 ? -23.755 3.520 14.791 1.00 42.94 78 LYS A C 1
ATOM 568 O O . LYS A 1 78 ? -24.706 3.608 13.985 1.00 42.94 78 LYS A O 1
#

pLDDT: mean 88.16, std 11.58, range [42.94, 97.5]

Secondary structure (DSSP, 8-state):
-----EEEEEETTEEEEE----GGGHHHHHHHHHHTT--EEEEEE-S-TTT-SSSPPEEEEEEE-TT----TTTSPP-

Foldseek 3Di:
DPFDWDFDDDDPNHTHIDTDDDPVCVLVVLLVCQVVQHKDFDKDFDDDPVPDPDDGDIDRPDIDGNVPDPDPSSDDDD

Organism: Leuconostoc mesenteroides (NCBI:txid1245)

Radius of gyration: 15.76 Å; chains: 1; bounding box: 46×27×36 Å